Protein AF-A0A9X7G917-F1 (afdb_monomer)

Foldseek 3Di:
DDPPPDPVVVVVDDLVRVCVVVVHDPVRSVVVVVVVVVVVVVD

Organism: Bacillus cereus (NCBI:txid1396)

Sequence (43 aa):
MQEDSKEWKVGKINAVEYMDKAGMKKATFYKRMREYEEIKSLK

pLDDT: mean 70.12, std 13.88, range [44.62, 87.38]

Nearest PDB structures (foldseek):
  1h0m-assembly2_D  TM=6.970E-01  e=6.230E+00  Agrobacterium tumefaciens
  4yn8-assembly1_A  TM=7.459E-01  e=8.612E+00  Corynebacterium diphtheriae
  8jzt-assembly2_C  TM=5.021E-01  e=6.230E+00  Mycobacterium tuberculosis H37Rv
  7ovp-assembly1_B  TM=4.892E-01  e=9.338E+00  Pyrococcus horikoshii OT3

Secondary structure (DSSP, 8-state):
---TT-GGGGT-S-HHHHHHHTT--HHHHHHHHHHHHHHHHT-

Mean predicted aligned error: 9.31 Å

Solvent-accessible surface area (backbone atoms only — not comparable to full-atom values): 2792 Å² total; per-residue (Å²): 142,84,83,82,85,44,66,69,75,71,68,77,44,55,76,64,58,50,26,61,76,64,75,46,55,70,72,59,53,54,50,52,50,50,54,50,52,52,60,59,74,76,107

Radius of gyration: 11.46 Å; Cα contacts (8 Å, |Δi|>4): 13; chains: 1; bounding box: 30×30×18 Å

Structure (mmCIF, N/CA/C/O backbone):
data_AF-A0A9X7G917-F1
#
_entry.id   AF-A0A9X7G917-F1
#
loop_
_atom_site.group_PDB
_atom_site.id
_atom_site.type_symbol
_atom_site.label_atom_id
_atom_site.label_alt_id
_atom_site.label_comp_id
_atom_site.label_asym_id
_atom_site.label_entity_id
_atom_site.label_seq_id
_atom_site.pdbx_PDB_ins_code
_atom_site.Cartn_x
_atom_site.Cartn_y
_atom_site.Cartn_z
_atom_site.occupancy
_atom_site.B_iso_or_equiv
_atom_site.auth_seq_id
_atom_site.auth_comp_id
_atom_site.auth_asym_id
_atom_site.auth_atom_id
_atom_site.pdbx_PDB_model_num
ATOM 1 N N . MET A 1 1 ? 5.916 23.782 3.070 1.00 52.50 1 MET A N 1
ATOM 2 C CA . MET A 1 1 ? 4.657 23.108 3.446 1.00 52.50 1 MET A CA 1
ATOM 3 C C . MET A 1 1 ? 4.314 22.098 2.370 1.00 52.50 1 MET A C 1
ATOM 5 O O . MET A 1 1 ? 4.067 22.521 1.253 1.00 52.50 1 MET A O 1
ATOM 9 N N . GLN A 1 2 ? 4.392 20.811 2.708 1.00 44.62 2 GLN A N 1
ATOM 10 C CA . GLN A 1 2 ? 3.564 19.692 2.225 1.00 44.62 2 GLN A CA 1
ATOM 11 C C . GLN A 1 2 ? 4.298 18.402 2.613 1.00 44.62 2 GLN A C 1
ATOM 13 O O . GLN A 1 2 ? 5.099 17.859 1.858 1.00 44.62 2 GLN A O 1
ATOM 18 N N . GLU A 1 3 ? 4.066 17.950 3.845 1.00 47.88 3 GLU A N 1
ATOM 19 C CA . GLU A 1 3 ? 4.465 16.618 4.316 1.00 47.88 3 GLU A CA 1
ATOM 20 C C . GLU A 1 3 ? 3.232 15.705 4.401 1.00 47.88 3 GLU A C 1
ATOM 22 O 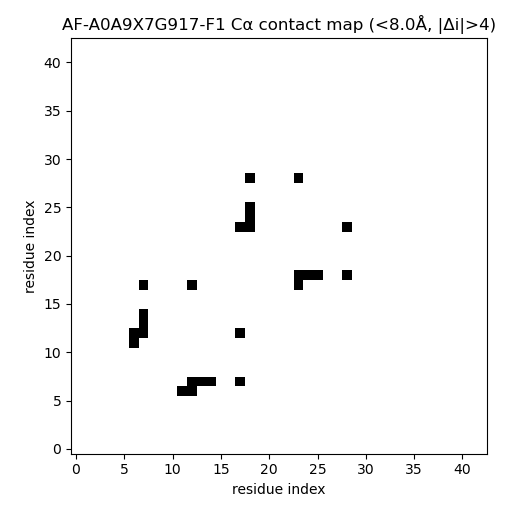O . GLU A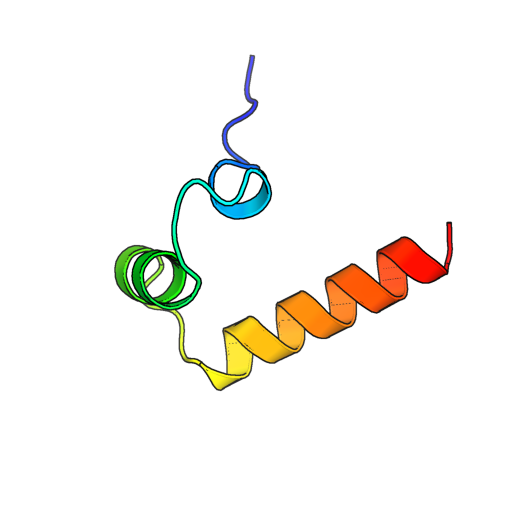 1 3 ? 3.044 14.972 5.359 1.00 47.88 3 GLU A O 1
ATOM 27 N N . ASP A 1 4 ? 2.393 15.709 3.366 1.00 51.00 4 ASP A N 1
ATOM 28 C CA . ASP A 1 4 ? 1.195 14.856 3.285 1.00 51.00 4 ASP A CA 1
ATOM 29 C C . ASP A 1 4 ? 1.488 13.405 2.848 1.00 51.00 4 ASP A C 1
ATOM 31 O O . ASP A 1 4 ? 0.586 12.597 2.660 1.00 51.00 4 ASP A O 1
ATOM 35 N N . SER A 1 5 ? 2.754 13.009 2.673 1.00 49.69 5 SER A N 1
ATOM 36 C CA . SER A 1 5 ? 3.077 11.729 2.011 1.00 49.69 5 SER A CA 1
ATOM 37 C C . SER A 1 5 ? 3.465 10.571 2.945 1.00 49.69 5 SER A C 1
ATOM 39 O O . SER A 1 5 ? 3.852 9.499 2.471 1.00 49.69 5 SER A O 1
ATOM 41 N N . LYS A 1 6 ? 3.413 10.736 4.275 1.00 51.94 6 LYS A N 1
ATOM 42 C CA . LYS A 1 6 ? 4.056 9.763 5.186 1.00 51.94 6 LYS A CA 1
ATOM 43 C C . LYS A 1 6 ? 3.230 9.275 6.372 1.00 51.94 6 LYS A C 1
ATOM 45 O O . LYS A 1 6 ? 3.797 8.589 7.213 1.00 51.94 6 LYS A O 1
ATOM 50 N N . GLU A 1 7 ? 1.927 9.515 6.456 1.00 52.16 7 GLU A N 1
ATOM 51 C CA . GLU A 1 7 ? 1.150 9.014 7.608 1.00 52.16 7 GLU A CA 1
ATOM 52 C C . GLU A 1 7 ? 1.129 7.473 7.708 1.00 52.16 7 GLU A C 1
ATOM 54 O O . GLU A 1 7 ? 1.222 6.919 8.802 1.00 52.16 7 GLU A O 1
ATOM 59 N N . TRP A 1 8 ? 1.162 6.764 6.575 1.00 52.84 8 TRP A N 1
ATOM 60 C CA . TRP A 1 8 ? 1.343 5.303 6.529 1.00 52.84 8 TRP A CA 1
ATOM 61 C C . TRP A 1 8 ? 2.759 4.842 6.913 1.00 52.84 8 TRP A C 1
ATOM 63 O O . TRP A 1 8 ? 2.959 3.705 7.335 1.00 52.84 8 TRP A O 1
ATOM 73 N N . LYS A 1 9 ? 3.753 5.730 6.792 1.00 54.50 9 LYS A N 1
ATOM 74 C CA . LYS A 1 9 ? 5.175 5.460 7.056 1.00 54.50 9 LYS A CA 1
ATOM 75 C C 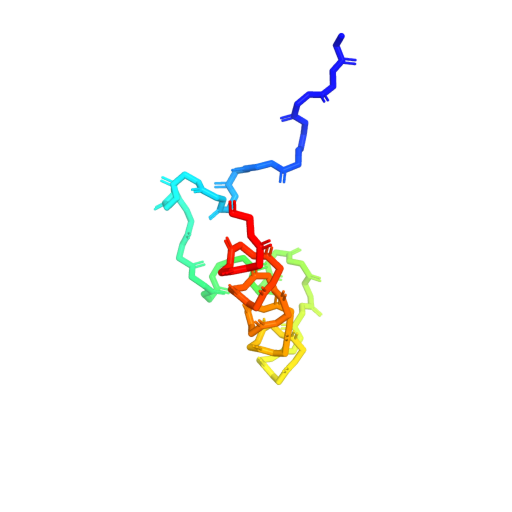. LYS A 1 9 ? 5.539 5.498 8.539 1.00 54.50 9 LYS A C 1
ATOM 77 O O . LYS A 1 9 ? 6.595 4.991 8.899 1.00 54.50 9 LYS A O 1
ATOM 82 N N . VAL A 1 10 ? 4.692 6.081 9.390 1.00 53.38 10 VAL A N 1
ATOM 83 C CA . VAL A 1 10 ? 4.925 6.177 10.846 1.00 53.38 10 VAL A CA 1
ATOM 84 C C . VAL A 1 10 ? 4.309 4.987 11.603 1.00 53.38 10 VAL A C 1
ATOM 86 O O . VAL A 1 10 ? 4.306 4.973 12.827 1.00 53.38 10 VAL A O 1
ATOM 89 N N . GLY A 1 11 ? 3.740 3.995 10.903 1.00 52.38 11 GLY A N 1
ATOM 90 C CA . GLY A 1 11 ? 3.043 2.871 11.544 1.00 52.38 11 GLY A CA 1
ATOM 91 C C . GLY A 1 11 ? 1.767 3.281 12.293 1.00 52.38 11 GLY A C 1
ATOM 92 O O . GLY A 1 11 ? 1.243 2.501 13.079 1.00 52.38 11 GLY A O 1
ATOM 93 N N . LYS A 1 12 ? 1.266 4.505 12.055 1.00 50.34 12 LYS A N 1
ATOM 94 C CA . LYS A 1 12 ? 0.053 5.056 12.684 1.00 50.34 12 LYS A CA 1
ATOM 95 C C . LYS A 1 12 ? -1.247 4.461 12.143 1.00 50.34 12 LYS A C 1
ATOM 97 O O . LYS A 1 12 ? -2.279 4.601 12.784 1.00 50.34 12 LYS A O 1
ATOM 102 N N . ILE A 1 13 ? -1.193 3.828 10.976 1.00 64.25 13 ILE A N 1
ATOM 103 C CA . ILE A 1 13 ? -2.311 3.120 10.356 1.00 64.25 13 ILE A CA 1
ATOM 104 C C . ILE A 1 13 ? -1.829 1.743 9.927 1.00 64.25 13 ILE A C 1
ATOM 106 O O . ILE A 1 13 ? -0.724 1.598 9.392 1.00 64.25 13 ILE 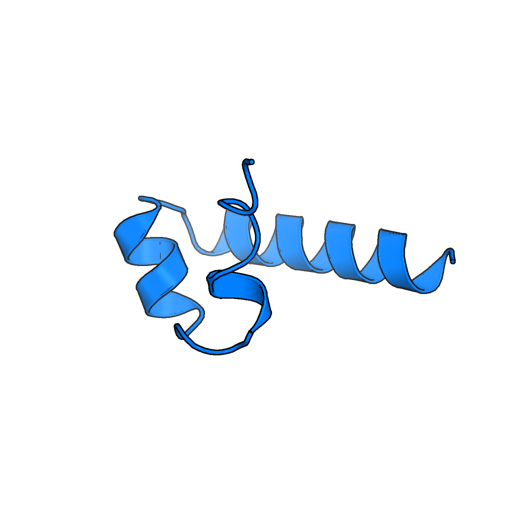A O 1
ATOM 110 N N . ASN A 1 14 ? -2.637 0.723 10.193 1.00 73.56 14 ASN A N 1
ATOM 111 C CA . ASN A 1 14 ? -2.295 -0.633 9.789 1.00 73.56 14 ASN A CA 1
ATOM 112 C C . ASN A 1 14 ? -2.445 -0.787 8.256 1.00 73.56 14 ASN A C 1
A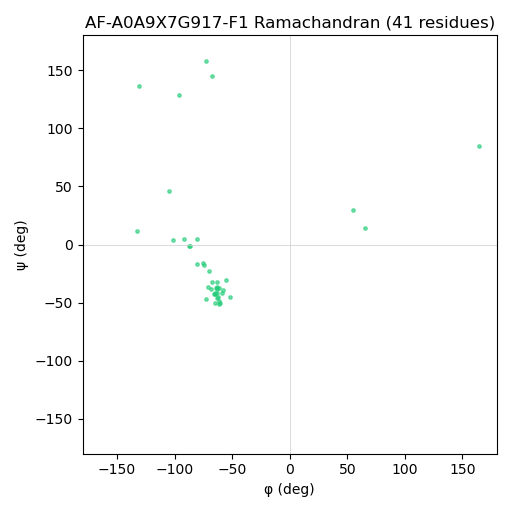TOM 114 O O . ASN A 1 14 ? -3.128 -0.008 7.589 1.00 73.56 14 ASN A O 1
ATOM 118 N N . ALA A 1 15 ? -1.768 -1.782 7.668 1.00 72.88 15 ALA A N 1
ATOM 119 C CA . ALA A 1 15 ? -1.764 -1.994 6.214 1.00 72.88 15 ALA A CA 1
ATOM 120 C C . ALA A 1 15 ? -3.182 -2.130 5.626 1.00 72.88 15 ALA A C 1
ATOM 122 O O . ALA A 1 15 ? -3.423 -1.735 4.489 1.00 72.88 15 ALA A O 1
ATOM 123 N N . VAL A 1 16 ? -4.120 -2.655 6.418 1.00 76.06 16 VAL A N 1
ATOM 124 C CA . VAL A 1 16 ? -5.519 -2.849 6.028 1.00 76.06 16 VAL A CA 1
ATOM 125 C C . VAL A 1 16 ? -6.265 -1.516 5.975 1.00 76.06 16 VAL A C 1
ATOM 127 O O . VAL A 1 16 ? -6.900 -1.233 4.967 1.00 76.06 16 VAL A O 1
ATOM 130 N N . GLU A 1 17 ? -6.126 -0.660 6.986 1.00 80.69 17 GLU A N 1
ATOM 131 C CA . GLU A 1 17 ? -6.715 0.684 7.023 1.00 80.69 17 GLU A CA 1
ATOM 132 C C . GLU A 1 17 ? -6.159 1.589 5.927 1.00 80.69 17 GLU A C 1
ATOM 134 O O . GLU A 1 17 ? -6.897 2.377 5.338 1.00 80.69 17 GLU A O 1
ATOM 139 N N . TYR A 1 18 ? -4.862 1.482 5.629 1.00 81.31 18 TYR A N 1
ATOM 140 C CA . TYR A 1 18 ? -4.279 2.211 4.507 1.00 81.31 18 TYR A CA 1
ATOM 141 C C . TYR A 1 18 ? -4.893 1.762 3.182 1.00 81.31 18 TYR A C 1
ATOM 143 O O . TYR A 1 18 ? -5.261 2.591 2.351 1.00 81.31 18 TYR A O 1
ATOM 151 N N . MET A 1 19 ? -5.009 0.448 2.984 1.00 81.12 19 MET A N 1
ATOM 152 C CA . MET A 1 19 ? -5.605 -0.108 1.777 1.00 81.12 19 MET A CA 1
ATOM 153 C C . MET A 1 19 ? -7.075 0.282 1.628 1.00 81.12 19 MET A C 1
ATOM 155 O O . MET A 1 19 ? -7.484 0.637 0.527 1.00 81.12 19 MET A O 1
ATOM 159 N N . ASP A 1 20 ? -7.837 0.259 2.717 1.00 85.19 20 ASP A N 1
ATOM 160 C CA . ASP A 1 20 ? -9.250 0.631 2.738 1.00 85.19 20 ASP A CA 1
ATOM 161 C C . ASP A 1 20 ? -9.440 2.121 2.410 1.00 85.19 20 ASP A C 1
ATOM 163 O O . ASP A 1 20 ? -10.123 2.463 1.444 1.00 85.19 20 ASP A O 1
ATOM 167 N N . LYS A 1 21 ? -8.703 3.013 3.093 1.00 83.00 21 LYS A N 1
ATOM 168 C CA . LYS A 1 21 ? -8.725 4.463 2.819 1.00 83.00 21 LYS A CA 1
ATOM 169 C C . LYS A 1 21 ? -8.269 4.820 1.407 1.00 83.00 21 LYS A C 1
ATOM 171 O O . LYS A 1 21 ? -8.791 5.756 0.809 1.00 83.00 21 LYS A O 1
ATOM 176 N N . ALA A 1 22 ? -7.278 4.107 0.876 1.00 79.75 22 ALA A N 1
ATOM 177 C CA . ALA A 1 22 ? -6.738 4.363 -0.455 1.00 79.75 22 ALA A CA 1
ATOM 178 C C . ALA A 1 22 ? -7.509 3.643 -1.577 1.00 79.75 22 ALA A C 1
ATOM 180 O O . ALA A 1 22 ? -7.105 3.750 -2.738 1.00 79.75 22 ALA A O 1
ATOM 181 N N . GLY A 1 23 ? -8.550 2.859 -1.260 1.00 84.81 23 GLY A N 1
ATOM 182 C CA . GLY A 1 23 ? -9.231 1.993 -2.231 1.00 84.81 23 GLY A CA 1
ATOM 183 C C . GLY A 1 23 ? -8.268 1.028 -2.940 1.00 84.81 23 GLY A C 1
ATOM 184 O O . GLY A 1 23 ? -8.437 0.697 -4.116 1.00 84.81 23 GLY A O 1
ATOM 185 N N . MET A 1 24 ? -7.193 0.628 -2.258 1.00 84.06 24 MET A N 1
ATOM 186 C CA . MET A 1 24 ? -6.067 -0.087 -2.844 1.00 84.06 24 MET A CA 1
ATOM 187 C C . MET A 1 24 ? -6.206 -1.595 -2.654 1.00 84.06 24 MET A C 1
ATOM 189 O O . MET A 1 24 ? -6.344 -2.107 -1.547 1.00 84.06 24 MET A O 1
ATOM 193 N N . LYS A 1 25 ? -6.068 -2.344 -3.751 1.00 87.38 25 LYS A N 1
ATOM 194 C CA . LYS A 1 25 ? -6.025 -3.810 -3.704 1.00 87.38 25 LYS A CA 1
ATOM 195 C C . LYS A 1 25 ? -4.755 -4.307 -3.008 1.00 87.38 25 LYS A C 1
ATOM 197 O O . LYS A 1 25 ? -3.665 -3.774 -3.219 1.00 87.38 25 LYS A O 1
ATOM 202 N N . LYS A 1 26 ? -4.889 -5.420 -2.277 1.00 82.31 26 LYS A N 1
ATOM 203 C CA . LYS A 1 26 ? -3.805 -6.071 -1.517 1.00 82.31 26 LYS A CA 1
ATOM 204 C C . LYS A 1 26 ? -2.561 -6.327 -2.365 1.00 82.31 26 LYS A C 1
ATOM 206 O O . LYS A 1 26 ? -1.454 -5.995 -1.960 1.00 82.31 26 LYS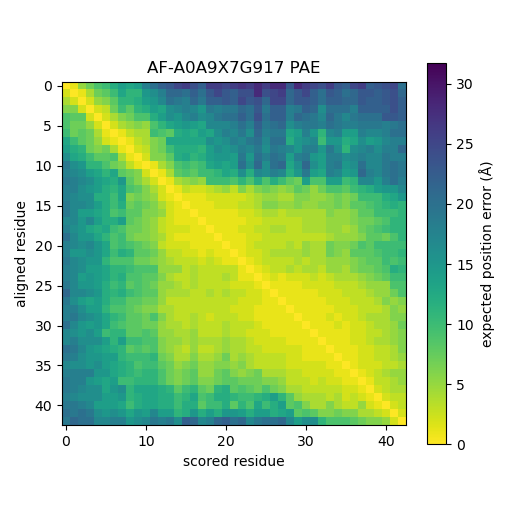 A O 1
ATOM 211 N N . ALA A 1 27 ? -2.754 -6.847 -3.575 1.00 85.31 27 ALA A N 1
ATOM 212 C CA . ALA A 1 27 ? -1.666 -7.123 -4.512 1.00 85.31 27 ALA A CA 1
ATOM 213 C C . ALA A 1 27 ? -0.848 -5.865 -4.860 1.00 85.31 27 ALA A C 1
ATOM 215 O O . ALA A 1 27 ? 0.380 -5.904 -4.877 1.00 85.31 27 ALA A O 1
ATOM 216 N N . THR A 1 28 ? -1.522 -4.735 -5.081 1.00 85.38 28 THR A N 1
ATOM 217 C CA . THR A 1 28 ? -0.880 -3.452 -5.390 1.00 85.38 28 THR A CA 1
ATOM 218 C C . THR A 1 28 ? -0.111 -2.906 -4.191 1.00 85.38 28 THR A C 1
ATOM 220 O O . THR A 1 28 ? 0.984 -2.373 -4.361 1.00 85.38 28 THR A O 1
ATOM 223 N N . PHE A 1 29 ? -0.654 -3.073 -2.984 1.00 84.06 29 PHE A N 1
ATOM 224 C CA . PHE A 1 29 ? 0.006 -2.654 -1.751 1.00 84.06 29 PHE A CA 1
ATOM 225 C C . PHE A 1 29 ? 1.339 -3.387 -1.541 1.00 84.06 29 PHE A C 1
ATOM 227 O O . PHE A 1 29 ? 2.375 -2.743 -1.390 1.00 84.06 29 PHE A O 1
ATOM 234 N N . TYR A 1 30 ? 1.349 -4.722 -1.622 1.00 82.38 30 TYR A N 1
ATOM 235 C CA . TYR A 1 30 ? 2.586 -5.495 -1.447 1.00 82.38 30 TYR A CA 1
ATOM 236 C C . TYR A 1 30 ? 3.599 -5.274 -2.571 1.00 82.38 30 TYR A C 1
ATOM 238 O O . TYR A 1 30 ? 4.799 -5.290 -2.307 1.00 82.38 30 TYR A O 1
ATOM 246 N N . LYS A 1 31 ? 3.144 -5.024 -3.807 1.00 86.19 31 LYS A N 1
ATOM 247 C CA . LYS A 1 31 ? 4.043 -4.649 -4.905 1.00 86.19 31 LYS A CA 1
ATOM 248 C C . LYS A 1 31 ? 4.772 -3.337 -4.599 1.00 86.19 31 LYS A C 1
ATOM 250 O O . LYS A 1 31 ? 5.994 -3.299 -4.678 1.00 86.19 31 LYS A O 1
ATOM 255 N N . ARG A 1 32 ? 4.038 -2.304 -4.171 1.00 83.12 32 ARG A N 1
ATOM 256 C CA . ARG A 1 32 ? 4.622 -1.008 -3.788 1.00 83.12 32 ARG A CA 1
ATOM 257 C C . ARG A 1 32 ? 5.539 -1.108 -2.573 1.00 83.12 32 ARG A C 1
ATOM 259 O O . ARG A 1 32 ? 6.559 -0.431 -2.539 1.00 83.12 32 ARG A O 1
ATOM 266 N N . MET A 1 33 ? 5.195 -1.943 -1.590 1.00 81.00 33 MET A N 1
ATOM 267 C CA . MET A 1 33 ? 6.064 -2.181 -0.432 1.00 81.00 33 MET A CA 1
ATOM 268 C C . MET A 1 33 ? 7.375 -2.850 -0.837 1.00 81.00 33 MET A C 1
ATOM 270 O O . MET A 1 33 ? 8.427 -2.402 -0.397 1.00 81.00 33 MET A O 1
ATOM 274 N N . ARG A 1 34 ? 7.330 -3.849 -1.727 1.00 80.50 34 ARG A N 1
ATOM 275 C CA . ARG A 1 34 ? 8.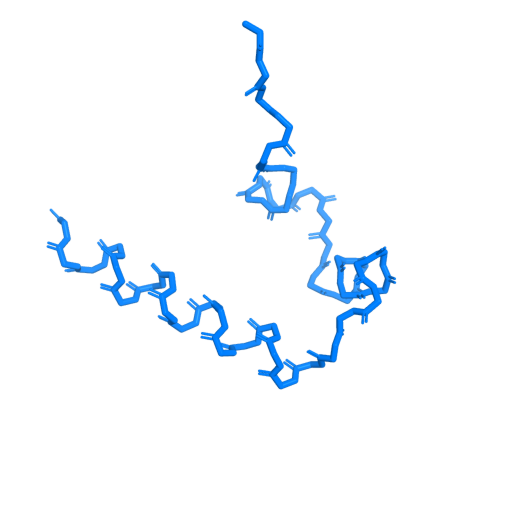540 -4.489 -2.258 1.00 80.50 34 ARG A CA 1
ATOM 276 C C . ARG A 1 34 ? 9.424 -3.490 -3.003 1.00 80.50 34 ARG A C 1
ATOM 278 O O . ARG A 1 34 ? 10.597 -3.377 -2.682 1.00 80.50 34 ARG A O 1
ATOM 285 N N . GLU A 1 35 ? 8.848 -2.725 -3.930 1.00 79.00 35 GLU A N 1
ATOM 286 C CA . GLU A 1 35 ? 9.576 -1.683 -4.670 1.00 79.00 35 GLU A CA 1
ATOM 287 C C . GLU A 1 35 ? 10.195 -0.653 -3.709 1.00 79.00 35 GLU A C 1
ATOM 289 O O . GLU A 1 35 ? 11.334 -0.229 -3.885 1.00 79.00 35 GLU A O 1
ATOM 294 N N . TYR A 1 36 ? 9.476 -0.280 -2.647 1.00 76.94 36 TYR A N 1
ATOM 295 C CA . TYR A 1 36 ? 9.982 0.624 -1.619 1.00 76.94 36 TYR A CA 1
ATOM 296 C C . TYR A 1 36 ? 11.145 0.029 -0.807 1.00 76.94 36 TYR A C 1
ATOM 298 O O . TYR A 1 36 ? 12.120 0.735 -0.541 1.00 76.94 36 TYR A O 1
ATOM 306 N N . GLU A 1 37 ? 11.061 -1.243 -0.412 1.00 74.12 37 GLU A N 1
ATOM 307 C CA . GLU A 1 37 ? 12.140 -1.952 0.286 1.00 74.12 37 GLU A CA 1
ATOM 308 C C . GLU A 1 37 ? 13.379 -2.124 -0.600 1.00 74.12 37 GLU A C 1
ATOM 310 O O . GLU A 1 37 ? 14.489 -1.868 -0.133 1.00 74.12 37 GLU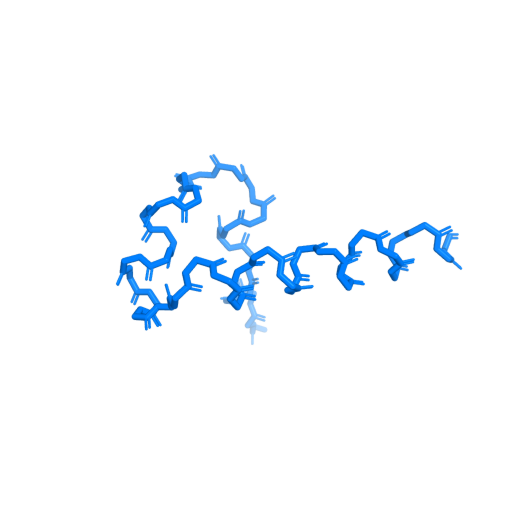 A O 1
ATOM 315 N N . GLU A 1 38 ? 13.204 -2.453 -1.882 1.00 74.06 38 GLU A N 1
ATOM 316 C CA . GLU A 1 38 ? 14.300 -2.543 -2.855 1.00 74.06 38 GLU A CA 1
ATOM 317 C C . GLU A 1 38 ? 14.990 -1.186 -3.051 1.00 74.06 38 GLU A C 1
ATOM 319 O O . GLU A 1 38 ? 16.215 -1.097 -2.969 1.00 74.06 38 GLU A O 1
ATOM 324 N N . ILE A 1 39 ? 14.224 -0.099 -3.203 1.00 69.06 39 ILE A N 1
ATOM 325 C CA . ILE A 1 39 ? 14.772 1.266 -3.307 1.00 69.06 39 ILE A CA 1
ATOM 326 C C . ILE A 1 39 ? 15.503 1.676 -2.020 1.00 69.06 39 ILE A C 1
ATOM 328 O O . ILE A 1 39 ? 16.513 2.379 -2.081 1.00 69.06 39 ILE A O 1
ATOM 332 N N . LYS A 1 40 ? 15.008 1.260 -0.847 1.00 66.38 40 LYS A N 1
ATOM 333 C CA . LYS A 1 40 ? 15.657 1.540 0.440 1.00 66.38 40 LYS A CA 1
ATOM 334 C C . LYS A 1 40 ? 16.952 0.740 0.609 1.00 66.38 40 LYS A C 1
ATOM 336 O O . LYS A 1 40 ? 17.889 1.276 1.180 1.00 66.38 40 LYS A O 1
ATOM 341 N N . SER A 1 41 ? 17.002 -0.502 0.126 1.00 64.81 41 SER A N 1
ATOM 342 C CA . SER A 1 41 ? 18.186 -1.370 0.208 1.00 64.81 41 SER A CA 1
ATOM 343 C C . SER A 1 41 ? 19.300 -0.988 -0.776 1.00 64.81 41 SER A C 1
ATOM 345 O O . SER A 1 41 ? 20.424 -1.457 -0.623 1.00 64.81 41 SER A O 1
ATOM 347 N N . LEU A 1 42 ? 18.991 -0.172 -1.787 1.00 61.28 42 LEU A N 1
ATOM 348 C CA . LEU A 1 42 ? 19.947 0.357 -2.768 1.00 61.28 42 LEU A CA 1
ATOM 349 C C . LEU A 1 42 ? 20.620 1.671 -2.319 1.00 61.28 42 LEU A C 1
ATOM 351 O O . LEU A 1 42 ? 21.432 2.219 -3.065 1.00 61.28 42 LEU A O 1
ATOM 355 N N . LYS A 1 43 ? 20.268 2.188 -1.137 1.00 51.88 43 LYS A N 1
ATOM 356 C CA . LYS A 1 43 ? 20.813 3.407 -0.524 1.00 51.88 43 LYS A CA 1
ATOM 357 C C . LYS A 1 43 ? 21.655 3.077 0.699 1.00 51.88 43 LYS A C 1
ATOM 359 O O . LYS A 1 43 ? 22.652 3.8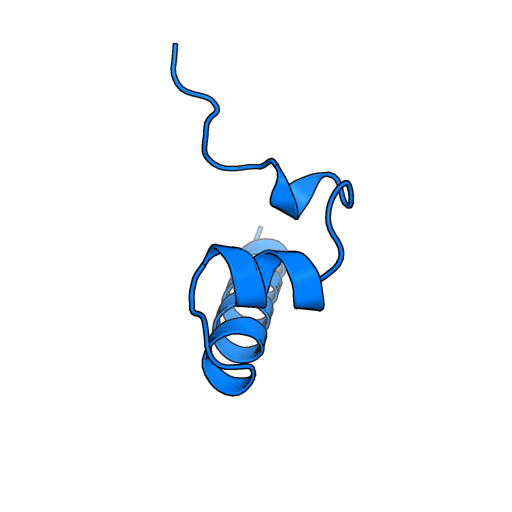02 0.892 1.00 51.88 43 LYS A O 1
#